Protein AF-A0A952P5H7-F1 (afdb_monomer_lite)

Sequence (62 aa):
PQACIHVPPPPSNQMVYIKMKTPTPVVYGPLWVHGTLHLHSKKHMYGEASFELDGVLVEPYR

Foldseek 3Di:
DDALPPDAHDDQAVDEAEDEPDDDDDDDDDKDWDFDKDQCWDDDPSGIHRIYGDTYDIGHDD

Secondary structure (DSSP, 8-state):
--TTTSSPPPPGGG-EEEEESS------S-EEEEEEEE---EEETTEEESEEEEEEEEEE--

Structure (mmCIF, N/CA/C/O backbone):
data_AF-A0A952P5H7-F1
#
_entry.id   AF-A0A952P5H7-F1
#
loop_
_atom_site.group_PDB
_atom_site.id
_atom_site.type_symbol
_atom_site.label_atom_id
_atom_site.label_alt_id
_atom_site.label_comp_id
_atom_site.label_asym_id
_atom_site.label_entity_id
_atom_site.label_seq_id
_atom_site.pdbx_PDB_ins_code
_atom_site.Cartn_x
_atom_site.Cartn_y
_atom_site.Cartn_z
_atom_site.occupancy
_atom_site.B_iso_or_equiv
_atom_site.auth_seq_id
_atom_site.auth_comp_id
_atom_site.auth_asym_id
_atom_site.auth_atom_id
_atom_site.pdbx_PDB_model_num
ATOM 1 N N . PRO A 1 1 ? 2.512 -12.945 -4.708 1.00 54.22 1 PRO A N 1
ATOM 2 C CA . PRO A 1 1 ? 3.598 -12.336 -5.514 1.00 54.22 1 PRO A CA 1
ATOM 3 C C . PRO A 1 1 ? 4.339 -11.262 -4.705 1.00 54.22 1 PRO A C 1
ATOM 5 O O . PRO A 1 1 ? 3.785 -10.205 -4.429 1.00 54.22 1 PRO A O 1
ATOM 8 N N . GLN A 1 2 ? 5.561 -11.572 -4.269 1.00 60.19 2 GLN A N 1
ATOM 9 C CA . GLN A 1 2 ? 6.387 -10.656 -3.483 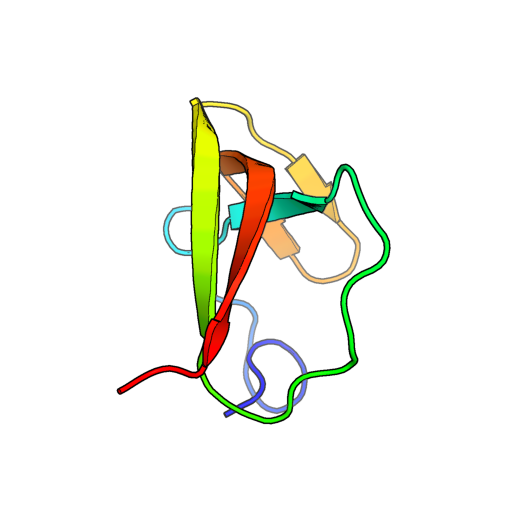1.00 60.19 2 GLN A CA 1
ATOM 10 C C . GLN A 1 2 ? 7.250 -9.834 -4.445 1.00 60.19 2 GLN A C 1
ATOM 12 O O . GLN A 1 2 ? 8.235 -10.345 -4.987 1.00 60.19 2 GLN A O 1
ATOM 17 N N . ALA A 1 3 ? 6.835 -8.593 -4.706 1.00 62.53 3 ALA A N 1
ATOM 18 C CA . ALA A 1 3 ? 7.646 -7.635 -5.450 1.00 62.53 3 ALA A CA 1
ATOM 19 C C .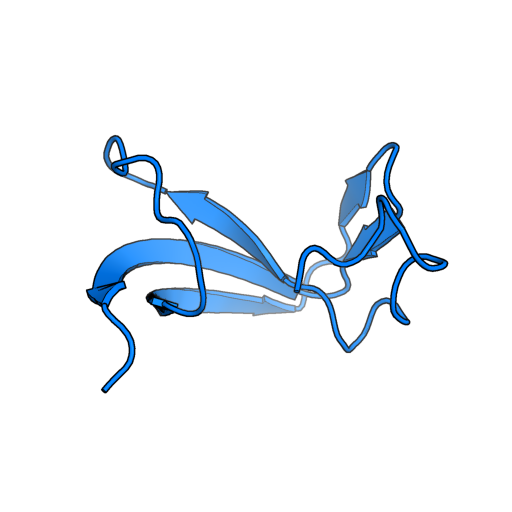 ALA A 1 3 ? 8.960 -7.356 -4.691 1.00 62.53 3 ALA A C 1
ATOM 21 O O . ALA A 1 3 ? 9.026 -7.532 -3.474 1.00 62.53 3 ALA A O 1
ATOM 22 N N . CYS A 1 4 ? 10.005 -6.956 -5.417 1.00 63.72 4 CYS A N 1
ATOM 23 C CA . CYS A 1 4 ? 11.352 -6.636 -4.918 1.00 63.72 4 CYS A CA 1
ATOM 24 C C . CYS A 1 4 ? 12.264 -7.809 -4.510 1.00 63.72 4 CYS A C 1
ATOM 26 O O . CYS A 1 4 ? 13.466 -7.591 -4.400 1.00 63.72 4 CYS A O 1
ATOM 28 N N . ILE A 1 5 ? 11.756 -9.028 -4.287 1.00 70.06 5 ILE A N 1
ATOM 29 C CA . ILE A 1 5 ? 12.621 -10.184 -3.950 1.00 70.06 5 ILE A CA 1
ATOM 30 C C . ILE A 1 5 ? 12.945 -11.026 -5.183 1.00 70.06 5 ILE A C 1
ATOM 32 O O . ILE A 1 5 ? 14.092 -11.394 -5.406 1.00 70.06 5 ILE A O 1
ATOM 36 N N . HIS A 1 6 ? 11.929 -11.329 -5.988 1.00 79.44 6 HIS A N 1
ATOM 37 C CA . HIS A 1 6 ? 12.068 -12.222 -7.146 1.00 79.44 6 HIS A CA 1
ATOM 38 C C . HIS A 1 6 ? 12.137 -11.470 -8.475 1.00 79.44 6 HIS A C 1
ATOM 40 O O . HIS A 1 6 ? 12.463 -12.047 -9.507 1.00 79.44 6 HIS A O 1
ATOM 46 N N . VAL A 1 7 ? 11.794 -10.187 -8.451 1.00 81.56 7 VAL A N 1
ATOM 47 C CA . VAL A 1 7 ? 11.748 -9.300 -9.609 1.00 81.56 7 VAL A CA 1
ATOM 48 C C . VAL A 1 7 ? 12.255 -7.923 -9.185 1.00 81.56 7 VAL A C 1
ATOM 50 O O . VAL A 1 7 ? 12.173 -7.600 -7.992 1.00 81.56 7 VAL A O 1
ATOM 53 N N . PRO A 1 8 ? 12.764 -7.108 -10.126 1.00 84.50 8 PRO A N 1
ATOM 54 C CA . PRO A 1 8 ? 13.187 -5.747 -9.833 1.00 84.50 8 PRO A CA 1
ATOM 55 C C . PRO A 1 8 ? 12.102 -4.937 -9.101 1.00 84.50 8 PRO A C 1
ATOM 57 O O . PRO A 1 8 ? 10.908 -5.205 -9.281 1.00 84.50 8 PRO A O 1
ATOM 60 N N . PRO A 1 9 ? 12.492 -3.942 -8.285 1.00 84.50 9 PRO A N 1
ATOM 61 C CA . PRO A 1 9 ? 11.544 -3.064 -7.616 1.00 84.50 9 PRO A CA 1
ATOM 62 C C . PRO A 1 9 ? 10.610 -2.363 -8.618 1.00 84.50 9 PRO A C 1
ATOM 64 O O . PRO A 1 9 ? 11.084 -1.870 -9.645 1.00 84.50 9 PRO A O 1
ATOM 67 N N . PRO A 1 10 ? 9.298 -2.289 -8.333 1.00 88.94 10 PRO A N 1
ATOM 68 C CA . PRO A 1 10 ? 8.370 -1.445 -9.077 1.00 88.94 10 PRO A CA 1
ATOM 69 C C . PRO A 1 10 ? 8.815 0.029 -9.183 1.00 88.94 10 PRO A C 1
ATOM 71 O O . PRO A 1 10 ? 9.562 0.520 -8.334 1.00 88.94 10 PRO A O 1
ATOM 74 N N . PRO A 1 11 ? 8.313 0.776 -10.180 1.00 91.31 11 PRO A N 1
ATOM 75 C CA . PRO A 1 11 ? 8.433 2.232 -10.220 1.00 91.31 11 PRO A CA 1
ATOM 76 C C . PRO A 1 11 ? 7.860 2.901 -8.960 1.00 91.31 11 PRO A C 1
ATOM 78 O O . PRO A 1 11 ? 6.903 2.405 -8.363 1.00 91.31 11 PRO A O 1
ATOM 81 N N . SER A 1 12 ? 8.395 4.061 -8.575 1.00 90.25 12 SER A N 1
ATOM 82 C CA . SER A 1 12 ? 8.068 4.692 -7.285 1.00 90.25 12 SER A CA 1
ATOM 83 C C . SER A 1 12 ? 6.611 5.132 -7.140 1.00 90.25 12 SER A C 1
ATOM 85 O O . SER A 1 12 ? 6.067 5.146 -6.036 1.00 90.25 12 SER A O 1
ATOM 87 N N . ASN A 1 13 ? 5.950 5.442 -8.257 1.00 92.19 13 ASN A N 1
ATOM 88 C CA . ASN A 1 13 ? 4.525 5.766 -8.310 1.00 92.19 13 ASN A CA 1
ATOM 89 C C . ASN A 1 13 ? 3.607 4.533 -8.187 1.00 92.19 13 ASN A C 1
ATOM 91 O O . ASN A 1 13 ? 2.389 4.676 -8.227 1.00 92.19 13 ASN A O 1
ATOM 95 N N . GLN A 1 14 ? 4.175 3.334 -8.048 1.00 93.19 14 GLN A N 1
ATOM 96 C CA . GLN A 1 14 ? 3.461 2.080 -7.787 1.00 93.19 14 GLN A CA 1
ATOM 97 C C . GLN A 1 14 ? 3.759 1.540 -6.379 1.00 93.19 14 GLN A C 1
ATOM 99 O O . GLN A 1 14 ? 3.432 0.396 -6.067 1.00 93.19 14 GLN A O 1
ATOM 104 N N . MET A 1 15 ? 4.392 2.347 -5.524 1.00 93.12 15 MET A N 1
ATOM 105 C CA . MET A 1 15 ? 4.788 1.967 -4.173 1.00 93.12 15 MET A CA 1
ATOM 106 C C . MET A 1 15 ? 4.212 2.927 -3.137 1.00 93.12 15 MET A C 1
ATOM 108 O O . MET A 1 15 ? 4.264 4.145 -3.306 1.00 93.12 15 MET A O 1
ATOM 112 N N . VAL A 1 16 ? 3.731 2.369 -2.027 1.00 94.06 16 VAL A N 1
ATOM 113 C CA . VAL A 1 16 ? 3.250 3.125 -0.866 1.00 94.06 16 VAL A CA 1
ATOM 114 C C . VAL A 1 16 ? 4.008 2.653 0.372 1.00 94.06 16 VAL A C 1
ATOM 116 O O . VAL A 1 16 ? 4.020 1.460 0.674 1.00 94.06 16 VAL A O 1
ATOM 119 N N . TYR A 1 17 ? 4.642 3.579 1.093 1.00 94.38 17 TYR A N 1
ATOM 120 C CA . TYR A 1 17 ? 5.248 3.300 2.393 1.00 94.38 17 TYR A CA 1
ATOM 121 C C . TYR A 1 17 ? 4.193 3.437 3.493 1.00 94.38 17 TYR A C 1
ATOM 123 O O . TYR A 1 17 ? 3.636 4.513 3.690 1.00 94.38 17 TYR A O 1
ATOM 131 N N . ILE A 1 18 ? 3.902 2.352 4.207 1.00 93.94 18 ILE A N 1
ATOM 132 C CA . ILE A 1 18 ? 2.793 2.305 5.165 1.00 93.94 18 ILE A CA 1
ATOM 133 C C . ILE A 1 18 ? 3.339 2.294 6.592 1.00 93.94 18 ILE A C 1
ATOM 135 O O . ILE A 1 18 ? 4.122 1.415 6.954 1.00 93.94 18 ILE A O 1
ATOM 139 N N . LYS A 1 19 ? 2.885 3.240 7.420 1.00 93.50 19 LYS A N 1
ATOM 140 C CA . LYS A 1 19 ? 3.132 3.260 8.868 1.00 93.50 19 LYS A CA 1
ATOM 141 C C . LYS A 1 19 ? 1.847 2.883 9.596 1.00 93.50 19 LYS A C 1
ATOM 143 O O . LYS A 1 19 ? 0.906 3.670 9.647 1.00 93.50 19 LYS A O 1
ATOM 148 N N . MET A 1 20 ? 1.794 1.678 10.155 1.00 94.25 20 MET A N 1
ATOM 149 C CA . MET A 1 20 ? 0.616 1.221 10.896 1.00 94.25 20 MET A CA 1
ATOM 150 C C . MET A 1 20 ? 0.600 1.792 12.316 1.00 94.25 20 MET A C 1
ATOM 152 O O . MET A 1 20 ? 1.600 1.711 13.029 1.00 94.25 20 MET A O 1
ATOM 156 N N . LYS A 1 21 ? -0.550 2.329 12.747 1.00 91.75 21 LYS A N 1
ATOM 157 C CA . LYS A 1 21 ? -0.750 2.806 14.131 1.00 91.75 21 LYS A CA 1
ATOM 158 C C . LYS A 1 21 ? -0.800 1.674 15.157 1.00 91.75 21 LYS A C 1
ATOM 160 O O . LYS A 1 21 ? -0.482 1.890 16.323 1.00 91.75 21 LYS A O 1
ATOM 165 N N . THR A 1 22 ? -1.214 0.485 14.735 1.00 88.00 22 THR A N 1
ATOM 166 C CA . THR A 1 22 ? -1.313 -0.715 15.569 1.00 88.00 22 THR A CA 1
ATOM 167 C C . THR A 1 22 ? -0.501 -1.858 14.959 1.00 88.00 22 THR A C 1
ATOM 169 O O . THR A 1 22 ? -0.279 -1.875 13.743 1.00 88.00 22 THR A O 1
ATOM 172 N N . PRO A 1 23 ? -0.041 -2.827 15.773 1.00 85.50 23 PRO A N 1
ATOM 173 C CA . PRO A 1 23 ? 0.601 -4.025 15.251 1.00 85.50 23 PRO A CA 1
ATOM 174 C C . PRO A 1 23 ? -0.314 -4.73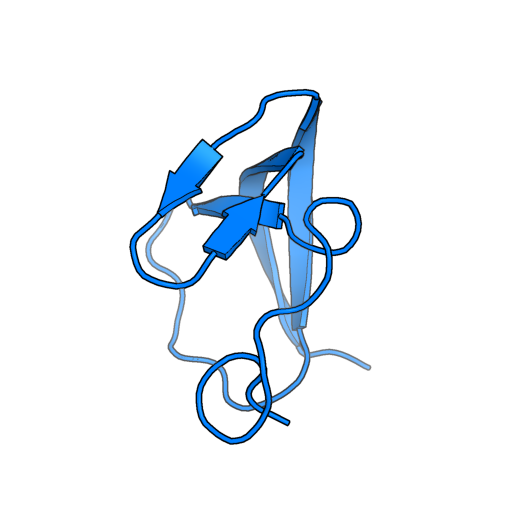0 14.250 1.00 85.50 23 PRO A C 1
ATOM 176 O O . PRO A 1 23 ? -1.491 -4.959 14.527 1.00 85.50 23 PRO A O 1
ATOM 179 N N . THR A 1 24 ? 0.232 -5.075 13.089 1.00 83.12 24 THR A N 1
ATOM 180 C CA . THR A 1 24 ? -0.482 -5.810 12.042 1.00 83.12 24 THR A CA 1
ATOM 181 C C . THR A 1 24 ? -0.002 -7.256 12.002 1.00 83.12 24 THR A C 1
ATOM 183 O O . THR A 1 24 ? 1.194 -7.507 12.168 1.00 83.12 24 THR A O 1
ATOM 186 N N . PRO A 1 25 ? -0.911 -8.228 11.809 1.00 80.50 25 PRO A N 1
ATOM 187 C CA . PRO A 1 25 ? -0.511 -9.614 11.620 1.00 80.50 25 PRO A CA 1
ATOM 188 C C . PRO A 1 25 ? 0.307 -9.752 10.332 1.00 80.50 25 PRO A C 1
ATOM 190 O O . PRO A 1 25 ? 0.121 -8.996 9.378 1.00 80.50 25 PRO A O 1
ATOM 193 N N . VAL A 1 26 ? 1.199 -10.742 10.286 1.00 79.19 26 VAL A N 1
ATOM 194 C CA . VAL A 1 26 ? 1.887 -11.101 9.041 1.00 79.19 26 VAL A CA 1
ATOM 195 C C . VAL A 1 26 ? 0.849 -11.695 8.093 1.00 79.19 26 VAL A C 1
ATOM 197 O O . VAL A 1 26 ? 0.286 -12.753 8.371 1.00 79.19 26 VAL A O 1
ATOM 200 N N . VAL A 1 27 ? 0.578 -11.005 6.987 1.00 77.25 27 VAL A N 1
ATOM 201 C CA . VAL A 1 27 ? -0.382 -11.454 5.976 1.00 77.25 27 VAL A CA 1
ATOM 202 C C . VAL A 1 27 ? 0.372 -12.006 4.773 1.00 77.25 27 VAL A C 1
ATOM 204 O O . VAL A 1 27 ? 1.255 -11.351 4.220 1.00 77.25 27 VAL A O 1
ATOM 207 N N . TYR A 1 28 ? 0.001 -13.214 4.352 1.00 80.56 28 TYR A N 1
ATOM 208 C CA . TYR A 1 28 ? 0.474 -13.809 3.108 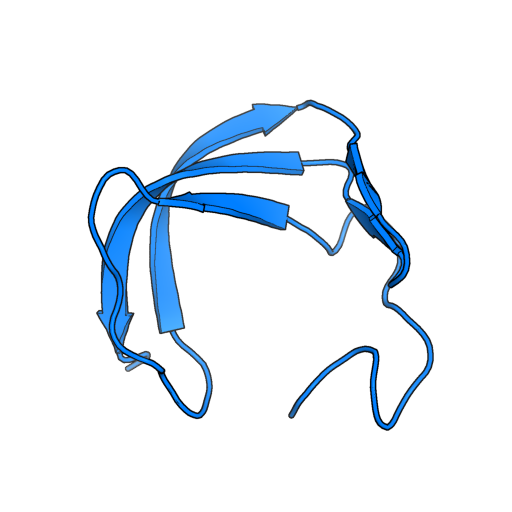1.00 80.56 28 TYR A CA 1
ATOM 209 C C . TYR A 1 28 ? -0.546 -13.540 2.003 1.00 80.56 28 TYR A C 1
ATOM 211 O O . TYR A 1 28 ? -1.669 -14.034 2.059 1.00 80.56 28 TYR A O 1
ATOM 219 N N . GLY A 1 29 ? -0.144 -12.784 0.982 1.00 85.25 29 GLY A N 1
ATOM 220 C CA . GLY A 1 29 ? -1.002 -12.461 -0.160 1.00 85.25 29 GLY A CA 1
ATOM 221 C C . GLY A 1 29 ? -1.523 -11.020 -0.152 1.00 85.25 29 GLY A C 1
ATOM 222 O O . GLY A 1 29 ? -1.021 -10.188 0.604 1.00 85.25 29 GLY A O 1
ATOM 223 N N . PRO A 1 30 ? -2.463 -10.695 -1.057 1.00 89.75 30 PRO A N 1
ATOM 224 C CA . PRO A 1 30 ? -3.022 -9.354 -1.162 1.00 89.75 30 PRO A CA 1
ATOM 225 C C . PRO A 1 30 ? -3.878 -9.006 0.061 1.00 89.75 30 PRO A C 1
ATOM 227 O O . PRO A 1 30 ? -4.505 -9.866 0.679 1.00 89.75 30 PRO A O 1
ATOM 230 N N . LEU A 1 31 ? -3.917 -7.718 0.383 1.00 91.69 31 LEU A N 1
ATOM 231 C CA . LEU A 1 31 ? -4.647 -7.161 1.515 1.00 91.69 31 LEU A CA 1
ATOM 232 C C . LEU A 1 31 ? -5.135 -5.753 1.176 1.00 91.69 31 LEU A C 1
ATOM 234 O O . LEU A 1 31 ? -4.567 -5.081 0.313 1.00 91.69 31 LEU A O 1
ATOM 238 N N . TRP A 1 32 ? -6.171 -5.314 1.876 1.00 93.38 32 TRP A N 1
ATOM 239 C CA . TRP A 1 32 ? -6.636 -3.935 1.876 1.00 93.38 32 TRP A CA 1
ATOM 240 C C . TRP A 1 32 ? -6.006 -3.183 3.046 1.00 93.38 32 TRP A C 1
ATOM 242 O O . TRP A 1 32 ? -5.948 -3.711 4.155 1.00 93.38 32 TRP A O 1
ATOM 252 N N . VAL A 1 33 ? -5.542 -1.952 2.811 1.00 94.12 33 VAL A N 1
ATOM 253 C CA . VAL A 1 33 ? -5.066 -1.039 3.864 1.00 94.12 33 VAL A CA 1
ATOM 254 C C . VAL A 1 33 ? -5.849 0.258 3.793 1.00 94.12 33 VAL A C 1
ATOM 256 O O . VAL A 1 33 ? -5.977 0.856 2.727 1.00 94.12 33 VAL A O 1
ATOM 259 N N . HIS A 1 34 ? -6.345 0.703 4.941 1.00 94.94 34 HIS A N 1
ATOM 260 C CA . HIS A 1 34 ? -7.171 1.893 5.071 1.00 94.94 34 HIS A CA 1
ATOM 261 C C . HIS A 1 34 ? -6.447 2.898 5.959 1.00 94.94 34 HIS A C 1
ATOM 263 O O . HIS A 1 34 ? -5.919 2.542 7.017 1.00 94.94 34 HIS A O 1
ATOM 269 N N . GLY A 1 35 ? -6.423 4.157 5.535 1.00 95.81 35 GLY A N 1
ATOM 270 C CA . GLY A 1 35 ? -5.689 5.212 6.217 1.00 95.81 35 GLY A CA 1
ATOM 271 C C . GLY A 1 35 ? -5.705 6.523 5.446 1.00 95.81 35 GLY A C 1
ATOM 272 O O . GLY A 1 35 ? -6.418 6.660 4.451 1.00 95.81 35 GLY A O 1
ATOM 273 N N . THR A 1 36 ? -4.896 7.476 5.899 1.00 97.31 36 THR A N 1
ATOM 274 C CA . THR A 1 36 ? -4.705 8.756 5.205 1.00 97.31 36 THR A CA 1
ATOM 275 C C . THR A 1 36 ? -3.518 8.644 4.257 1.00 97.31 36 THR A C 1
ATOM 277 O O . THR A 1 36 ? -2.421 8.286 4.683 1.00 97.31 36 THR A O 1
ATOM 280 N N . LEU A 1 37 ? -3.735 8.940 2.973 1.00 96.12 37 LEU A N 1
ATOM 281 C CA . LEU A 1 37 ? -2.691 8.935 1.950 1.00 96.12 37 LEU A CA 1
ATOM 282 C C . LEU A 1 37 ? -2.032 10.314 1.845 1.00 96.12 37 LEU A C 1
ATOM 284 O O . LEU A 1 37 ? -2.711 11.333 1.724 1.00 96.12 37 LEU A O 1
ATOM 288 N N . HIS A 1 38 ? -0.705 10.323 1.810 1.00 95.94 38 HIS A N 1
ATOM 289 C CA . HIS A 1 38 ? 0.121 11.509 1.662 1.00 95.94 38 HIS A CA 1
ATOM 290 C C . HIS A 1 38 ? 1.007 11.397 0.419 1.00 95.94 38 HIS A C 1
ATOM 292 O O . HIS A 1 38 ? 1.620 10.362 0.147 1.00 95.94 38 HIS A O 1
ATOM 298 N N . LEU A 1 39 ? 1.112 12.502 -0.318 1.00 94.81 39 LEU A N 1
ATOM 299 C CA . LEU A 1 39 ? 2.075 12.675 -1.405 1.00 94.81 39 LEU A CA 1
ATOM 300 C C . LEU A 1 39 ? 3.437 13.031 -0.801 1.00 94.81 39 LEU A C 1
ATOM 302 O O . LEU A 1 39 ? 3.766 14.204 -0.633 1.00 94.81 39 LEU A O 1
ATOM 306 N N . HIS A 1 40 ? 4.202 12.013 -0.417 1.00 90.62 40 HIS A N 1
ATOM 307 C CA . HIS A 1 40 ? 5.512 12.178 0.200 1.00 90.62 40 HIS A CA 1
ATOM 308 C C . HIS A 1 40 ? 6.459 11.067 -0.256 1.00 90.62 40 HIS A C 1
ATOM 310 O O . HIS A 1 40 ? 6.150 9.883 -0.118 1.00 90.62 40 HIS A O 1
ATOM 316 N N . SER A 1 41 ? 7.624 11.454 -0.780 1.00 88.50 41 SER A N 1
ATOM 317 C CA . SER A 1 41 ? 8.623 10.496 -1.248 1.00 88.50 41 SER A CA 1
ATOM 318 C C . SER A 1 41 ? 9.456 9.938 -0.097 1.00 88.50 41 SER A C 1
ATOM 320 O O . SER A 1 41 ? 10.033 10.679 0.702 1.00 88.50 41 SER A O 1
ATOM 322 N N . LYS A 1 42 ? 9.584 8.612 -0.051 1.00 88.31 42 LYS A N 1
ATOM 323 C CA . LYS A 1 42 ? 10.382 7.881 0.929 1.00 88.31 42 LYS A CA 1
ATOM 324 C C . LYS A 1 42 ? 11.367 6.948 0.233 1.00 88.31 42 LYS A C 1
ATOM 326 O O . LYS A 1 42 ? 10.973 6.032 -0.483 1.00 88.31 42 LYS A O 1
ATOM 331 N N . LYS A 1 43 ? 12.661 7.146 0.496 1.00 86.88 43 LYS A N 1
ATOM 332 C CA . LYS A 1 43 ? 13.730 6.241 0.048 1.00 86.88 43 LYS A CA 1
ATOM 333 C C . LYS A 1 43 ? 13.958 5.125 1.062 1.00 86.88 43 LYS A C 1
ATOM 335 O O . LYS A 1 43 ? 14.051 5.387 2.261 1.00 86.88 43 LYS A O 1
ATOM 340 N N . HIS A 1 44 ? 14.075 3.897 0.569 1.00 84.12 44 HIS A N 1
ATOM 341 C CA . HIS A 1 44 ? 14.362 2.703 1.355 1.00 84.12 44 HIS A CA 1
ATOM 342 C C . HIS A 1 44 ? 15.376 1.808 0.624 1.00 84.12 44 HIS A C 1
ATOM 344 O O . HIS A 1 44 ? 15.593 1.951 -0.577 1.00 84.12 44 HIS A O 1
ATOM 350 N N . MET A 1 45 ? 15.979 0.841 1.325 1.00 81.44 45 MET A N 1
ATOM 351 C CA . MET A 1 45 ? 16.960 -0.084 0.725 1.00 81.44 45 MET A CA 1
ATOM 352 C C . MET A 1 45 ? 16.392 -0.959 -0.410 1.00 81.44 45 MET A C 1
ATOM 354 O O . MET A 1 45 ? 17.153 -1.487 -1.209 1.00 81.44 45 MET A O 1
ATOM 358 N N . TYR A 1 46 ? 15.065 -1.114 -0.478 1.00 77.88 46 TYR A N 1
ATOM 359 C CA . TYR A 1 46 ? 14.371 -1.967 -1.454 1.00 77.88 46 TYR A CA 1
ATOM 360 C C . TYR A 1 46 ? 13.716 -1.177 -2.597 1.00 77.88 46 TYR A C 1
ATOM 362 O O . TYR A 1 46 ? 13.056 -1.773 -3.445 1.00 77.88 46 TYR A O 1
ATOM 370 N N . GLY A 1 47 ? 13.858 0.151 -2.608 1.00 82.69 47 GLY A N 1
ATOM 371 C CA . GLY A 1 47 ? 13.211 1.026 -3.581 1.00 82.69 47 GLY A CA 1
ATOM 372 C C . GLY A 1 47 ? 12.783 2.363 -2.985 1.00 82.69 47 GLY A C 1
ATOM 373 O O . GLY A 1 47 ? 12.933 2.626 -1.790 1.00 82.69 47 GLY A O 1
ATOM 374 N N . GLU A 1 48 ? 12.241 3.216 -3.843 1.00 88.56 48 GLU A N 1
ATOM 375 C CA . GLU A 1 48 ? 11.683 4.515 -3.479 1.00 88.56 48 GLU A CA 1
ATOM 376 C C . GLU A 1 48 ? 10.167 4.478 -3.660 1.00 88.56 48 GLU A C 1
ATOM 378 O O . GLU A 1 48 ? 9.690 4.042 -4.700 1.00 88.56 48 GLU A O 1
ATOM 383 N N . ALA A 1 49 ? 9.417 4.944 -2.663 1.00 92.44 49 ALA A N 1
ATOM 384 C CA . ALA A 1 49 ? 7.968 5.100 -2.732 1.00 92.44 49 ALA A CA 1
ATOM 385 C C . ALA A 1 49 ? 7.616 6.581 -2.828 1.00 92.44 49 ALA A C 1
ATOM 387 O O . ALA A 1 49 ? 8.131 7.373 -2.048 1.00 92.44 49 ALA A O 1
ATOM 388 N N . SER A 1 50 ? 6.740 6.966 -3.756 1.00 94.31 50 SER A N 1
ATOM 389 C CA . SER A 1 50 ? 6.283 8.361 -3.896 1.00 94.31 50 SER A CA 1
ATOM 390 C C . SER A 1 50 ? 5.088 8.705 -2.997 1.00 94.31 50 SER A C 1
ATOM 392 O O . SER A 1 50 ? 4.646 9.854 -2.970 1.00 94.31 50 SER A O 1
ATOM 394 N N . PHE A 1 51 ? 4.567 7.717 -2.269 1.00 94.94 51 PHE A N 1
ATOM 395 C CA . PHE A 1 51 ? 3.412 7.855 -1.396 1.00 94.94 51 PHE A CA 1
ATOM 396 C C . PHE A 1 51 ? 3.704 7.297 -0.003 1.00 94.94 51 PHE A C 1
ATOM 398 O O . PHE A 1 51 ? 4.353 6.258 0.140 1.00 94.94 51 PHE A O 1
ATOM 405 N N . GLU A 1 52 ? 3.152 7.951 1.015 1.00 95.62 52 GLU A N 1
ATOM 406 C CA . GLU A 1 52 ? 3.158 7.488 2.402 1.00 95.62 52 GLU A CA 1
ATOM 407 C C . GLU A 1 52 ? 1.713 7.341 2.890 1.00 95.62 52 GLU A C 1
ATOM 409 O O . GLU A 1 52 ? 0.857 8.149 2.535 1.00 95.62 52 GLU A O 1
ATOM 414 N N . LEU A 1 53 ? 1.423 6.306 3.678 1.00 96.31 53 LEU A N 1
ATOM 415 C CA . LEU A 1 53 ? 0.090 6.071 4.227 1.00 96.31 53 LEU A CA 1
ATOM 416 C C . LEU A 1 53 ? 0.147 5.851 5.739 1.00 96.31 53 LEU A C 1
ATOM 418 O O . LEU A 1 53 ? 0.815 4.932 6.224 1.00 96.31 53 LEU A O 1
ATOM 422 N N . ASP A 1 54 ? -0.609 6.673 6.463 1.00 96.44 54 ASP A N 1
ATOM 423 C CA . ASP A 1 54 ? -0.868 6.501 7.891 1.00 96.44 54 ASP A CA 1
ATOM 424 C C . ASP A 1 54 ? -1.965 5.446 8.069 1.00 96.44 54 ASP A C 1
ATOM 426 O O . ASP A 1 54 ? -3.161 5.740 7.984 1.00 96.44 54 ASP A O 1
ATOM 430 N N . GLY A 1 55 ? -1.551 4.196 8.276 1.00 95.75 55 GLY A N 1
ATOM 431 C CA . GLY A 1 55 ? -2.423 3.025 8.272 1.00 95.75 55 GLY A CA 1
ATOM 432 C C . GLY A 1 55 ? -3.197 2.841 9.575 1.00 95.75 55 GLY A C 1
ATOM 433 O O . GLY A 1 55 ? -2.634 2.889 10.673 1.00 95.75 55 GLY A O 1
ATOM 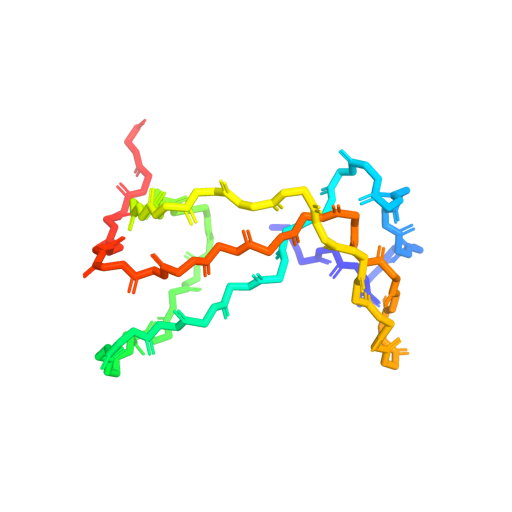434 N N . VAL A 1 56 ? -4.501 2.599 9.442 1.00 95.19 56 VAL A N 1
ATOM 435 C CA . VAL A 1 5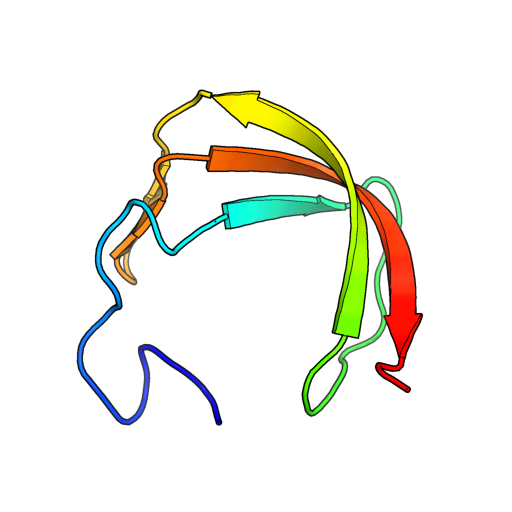6 ? -5.461 2.468 10.550 1.00 95.19 56 VAL A CA 1
ATOM 436 C C . VAL A 1 56 ? -6.074 1.069 10.611 1.00 95.19 56 VAL A C 1
ATOM 438 O O . VAL A 1 56 ? -6.251 0.536 11.702 1.00 95.19 56 VAL A O 1
ATOM 441 N N . LEU A 1 57 ? -6.373 0.463 9.461 1.00 92.19 57 LEU A N 1
ATOM 442 C CA . LEU A 1 57 ? -7.002 -0.855 9.370 1.00 92.19 57 LEU A CA 1
ATOM 443 C C . LEU A 1 57 ? -6.389 -1.654 8.218 1.00 92.19 57 LEU A C 1
ATOM 445 O O . LEU A 1 57 ? -6.065 -1.091 7.172 1.00 92.19 57 LEU A O 1
ATOM 449 N N . VAL A 1 58 ? -6.256 -2.963 8.426 1.00 92.69 58 VAL A N 1
ATOM 450 C CA . VAL A 1 58 ? -5.898 -3.935 7.391 1.00 92.69 58 VAL A CA 1
ATOM 451 C C . VAL A 1 58 ? -6.971 -5.012 7.332 1.00 92.69 58 VAL A C 1
ATOM 453 O O . VAL A 1 58 ? -7.358 -5.546 8.371 1.00 92.69 58 VAL A O 1
ATOM 456 N N . GLU A 1 59 ? -7.416 -5.354 6.126 1.00 91.56 59 GLU A N 1
ATOM 457 C CA . GLU A 1 59 ? -8.400 -6.411 5.884 1.00 91.56 59 GLU A CA 1
ATOM 458 C C . GLU A 1 59 ? -7.883 -7.396 4.823 1.00 91.56 59 GLU A C 1
ATOM 460 O O . GLU A 1 59 ? -7.163 -6.995 3.903 1.00 91.56 59 GLU A O 1
ATOM 465 N N . PRO A 1 60 ? -8.231 -8.692 4.906 1.00 90.62 60 PRO A N 1
ATOM 466 C CA . PRO A 1 60 ? -7.945 -9.632 3.829 1.00 90.62 60 PRO A CA 1
ATOM 467 C C . PRO A 1 60 ? -8.589 -9.184 2.513 1.00 90.62 60 PRO A C 1
ATOM 469 O O . PRO A 1 60 ? -9.729 -8.714 2.497 1.00 90.62 60 PRO A O 1
ATOM 472 N N . TYR A 1 61 ? -7.872 -9.363 1.406 1.00 88.62 61 TYR A N 1
ATOM 473 C CA . TYR A 1 61 ? -8.428 -9.135 0.075 1.00 88.62 61 TYR A CA 1
ATOM 474 C C . TYR A 1 61 ? -9.583 -10.112 -0.211 1.00 88.62 61 TYR A C 1
ATOM 476 O O . TYR A 1 61 ? -9.513 -11.279 0.181 1.00 88.62 61 TYR A O 1
ATOM 484 N N . ARG A 1 62 ? -10.640 -9.629 -0.873 1.00 83.31 62 ARG A N 1
ATOM 485 C CA . ARG A 1 62 ? -11.841 -10.389 -1.254 1.00 83.31 62 ARG A CA 1
ATOM 486 C C . ARG A 1 62 ? -12.058 -10.300 -2.752 1.00 83.31 62 ARG A C 1
ATOM 488 O O . ARG A 1 62 ? -11.845 -9.187 -3.284 1.00 83.31 62 ARG A O 1
#

Radius of gyration: 12.02 Å; chains: 1; bounding box: 29×26×26 Å

pLDDT: mean 87.48, std 9.31, range [54.22, 97.31]